Protein AF-A0A930Y512-F1 (afdb_monomer_lite)

Radius of gyration: 17.01 Å; chains: 1; bounding box: 46×27×45 Å

Foldseek 3Di:
DVLQVLQKFQEAADDDDPQDTDSVRDIGGAAAVVSVDDCVVPVPLVVVVCVVPLQQQDQCQDADPVRHGHHHHDPGGSSHDRDHDPCSVVLQQWKWKFAPDDPDTHIHTDHGRYHYDPPIDIDD

Sequence (124 aa):
MENLQRSLSQFCKGAISEGKLNTNDKYLIATVPSRKINIDDYPAVKKYLLSFGKKRLEQSGEKYPDGTRARKYTPHEWYEMQDTCAYYGEFDEEKIAFPGINRKWRFVLVEKRVYISAPMRFIT

Structure (mmCIF, N/CA/C/O backbone):
data_AF-A0A930Y512-F1
#
_entry.id   AF-A0A930Y512-F1
#
loop_
_atom_site.group_PDB
_atom_site.id
_atom_site.type_symbol
_atom_site.label_atom_id
_atom_site.label_alt_id
_atom_site.label_comp_id
_atom_site.label_asym_id
_atom_site.label_entity_id
_atom_site.label_seq_id
_atom_site.pdbx_PDB_ins_code
_atom_site.Cartn_x
_atom_site.Cartn_y
_atom_site.Cartn_z
_atom_site.occupancy
_atom_site.B_iso_or_equiv
_atom_site.auth_seq_id
_atom_site.auth_comp_id
_atom_site.auth_asym_id
_atom_site.auth_atom_id
_atom_site.pdbx_PDB_model_num
ATOM 1 N N . MET A 1 1 ? -14.049 0.540 -10.596 1.00 47.75 1 MET A N 1
ATOM 2 C CA . MET A 1 1 ? -13.196 -0.408 -11.355 1.00 47.75 1 MET A CA 1
ATOM 3 C C . MET A 1 1 ? -11.816 0.181 -11.649 1.00 47.75 1 MET A C 1
ATOM 5 O O . MET A 1 1 ? -10.834 -0.413 -11.226 1.00 47.75 1 MET A O 1
ATOM 9 N N . GLU A 1 2 ? -11.715 1.360 -12.278 1.00 57.09 2 GLU A N 1
ATOM 10 C CA . GLU A 1 2 ? -10.420 1.956 -12.670 1.00 57.09 2 GLU A CA 1
ATOM 11 C C . GLU A 1 2 ? -9.500 2.325 -11.483 1.00 57.09 2 GLU A C 1
ATOM 13 O O . GLU A 1 2 ? -8.291 2.113 -11.543 1.00 57.09 2 GLU A O 1
ATOM 18 N N . ASN A 1 3 ? -10.060 2.799 -10.364 1.00 57.19 3 ASN A N 1
ATOM 19 C CA . ASN A 1 3 ? -9.265 3.246 -9.211 1.00 57.19 3 ASN A CA 1
ATOM 20 C C . ASN A 1 3 ? -8.527 2.105 -8.487 1.00 57.19 3 ASN A C 1
ATOM 22 O O . ASN A 1 3 ? -7.374 2.289 -8.111 1.00 57.19 3 ASN A O 1
ATOM 26 N N . LEU A 1 4 ? -9.126 0.914 -8.341 1.00 56.81 4 LEU A N 1
ATOM 27 C CA . LEU A 1 4 ? -8.420 -0.238 -7.758 1.00 56.81 4 LEU A CA 1
ATOM 28 C C . LEU A 1 4 ? -7.436 -0.873 -8.735 1.00 56.81 4 LEU A C 1
ATOM 30 O O . LEU A 1 4 ? -6.380 -1.312 -8.300 1.00 56.81 4 LEU A O 1
ATOM 34 N N . GLN A 1 5 ? -7.713 -0.866 -10.043 1.00 58.44 5 GLN A N 1
ATOM 35 C CA . GLN A 1 5 ? -6.719 -1.290 -11.040 1.00 58.44 5 GLN A CA 1
ATOM 36 C C . GLN A 1 5 ? -5.460 -0.406 -11.027 1.00 58.44 5 GLN A C 1
ATOM 38 O O . GLN A 1 5 ? -4.397 -0.865 -11.427 1.00 58.44 5 GLN A O 1
ATOM 43 N N . ARG A 1 6 ? -5.558 0.843 -10.548 1.00 63.25 6 ARG A N 1
ATOM 44 C CA . ARG A 1 6 ? -4.406 1.733 -10.307 1.00 63.25 6 ARG A CA 1
ATOM 45 C C . ARG A 1 6 ? -3.750 1.554 -8.928 1.00 63.25 6 ARG A C 1
ATOM 47 O O . ARG A 1 6 ? -2.704 2.150 -8.687 1.00 63.25 6 ARG A O 1
ATOM 54 N N . SER A 1 7 ? -4.369 0.785 -8.033 1.00 68.06 7 SER A N 1
ATOM 55 C CA . SER A 1 7 ? -3.883 0.505 -6.672 1.00 68.06 7 SER A CA 1
ATOM 56 C C . SER A 1 7 ? -3.373 -0.921 -6.486 1.00 68.06 7 SER A C 1
ATOM 58 O O . SER A 1 7 ? -2.611 -1.160 -5.550 1.00 68.06 7 SER A O 1
ATOM 60 N N . LEU A 1 8 ? -3.812 -1.857 -7.333 1.00 77.50 8 LEU A N 1
ATOM 61 C CA . LEU A 1 8 ? -3.308 -3.218 -7.442 1.00 77.50 8 LEU A CA 1
ATOM 62 C C . LEU A 1 8 ? -2.222 -3.239 -8.507 1.00 77.50 8 LEU A C 1
ATOM 64 O O . LEU A 1 8 ? -2.524 -3.156 -9.698 1.00 77.50 8 LEU A O 1
ATOM 68 N N . SER A 1 9 ? -0.981 -3.426 -8.083 1.00 78.69 9 SER A N 1
ATOM 69 C CA . SER A 1 9 ? 0.111 -3.527 -9.040 1.00 78.69 9 SER A CA 1
ATOM 70 C C . SER A 1 9 ? 1.135 -4.568 -8.623 1.00 78.69 9 SER A C 1
ATOM 72 O O . SER A 1 9 ? 1.208 -4.983 -7.459 1.00 78.69 9 SER A O 1
ATOM 74 N N . GLN A 1 10 ? 1.887 -5.051 -9.607 1.00 77.88 10 GLN A N 1
ATOM 75 C CA . GLN A 1 10 ? 2.869 -6.100 -9.390 1.00 77.88 10 GLN A CA 1
ATOM 76 C C . GLN A 1 10 ? 3.957 -5.600 -8.435 1.00 77.88 10 GLN A C 1
ATOM 78 O O . GLN A 1 10 ? 4.327 -4.426 -8.450 1.00 77.88 10 GLN A O 1
ATOM 83 N N . PHE A 1 11 ? 4.454 -6.483 -7.577 1.00 84.06 11 PHE A N 1
ATOM 84 C CA . PHE A 1 11 ? 5.357 -6.132 -6.491 1.00 84.06 11 PHE A CA 1
ATOM 85 C C . PHE A 1 11 ? 6.628 -6.979 -6.531 1.00 84.06 11 PHE A C 1
ATOM 87 O O . PHE A 1 11 ? 6.574 -8.206 -6.589 1.00 84.06 11 PHE A O 1
ATOM 94 N N . CYS A 1 12 ? 7.788 -6.331 -6.428 1.00 77.00 12 CYS A N 1
ATOM 95 C CA . CYS A 1 12 ? 9.080 -6.996 -6.299 1.00 77.00 12 CYS A CA 1
ATOM 96 C C . CYS A 1 12 ? 9.731 -6.708 -4.942 1.00 77.00 12 CYS A C 1
ATOM 98 O O . CYS A 1 12 ? 9.925 -5.554 -4.556 1.00 77.00 12 CYS A O 1
ATOM 100 N N . LYS A 1 13 ? 10.185 -7.774 -4.264 1.00 69.94 13 LYS A N 1
ATOM 101 C CA . LYS A 1 13 ? 10.940 -7.702 -2.998 1.00 69.94 13 LYS A CA 1
ATOM 102 C C . LYS A 1 13 ? 12.458 -7.477 -3.189 1.00 69.94 13 LYS A C 1
ATOM 104 O O . LYS A 1 13 ? 13.254 -7.806 -2.315 1.00 69.94 13 LYS A O 1
ATOM 109 N N . GLY A 1 14 ? 12.879 -6.958 -4.342 1.00 62.16 14 GLY A N 1
ATOM 110 C CA . GLY A 1 14 ? 14.258 -6.520 -4.573 1.00 62.16 14 GLY A CA 1
ATOM 111 C C . GLY A 1 14 ? 15.244 -7.573 -5.098 1.00 62.16 14 GLY A C 1
ATOM 112 O O . GLY A 1 14 ? 16.450 -7.409 -4.916 1.00 62.16 14 GLY A O 1
ATOM 113 N N . ALA A 1 15 ? 14.777 -8.632 -5.764 1.00 66.75 15 ALA A N 1
ATOM 114 C CA . ALA A 1 15 ? 15.660 -9.584 -6.439 1.00 66.75 15 ALA A CA 1
ATOM 115 C C . ALA A 1 15 ? 15.812 -9.221 -7.926 1.00 66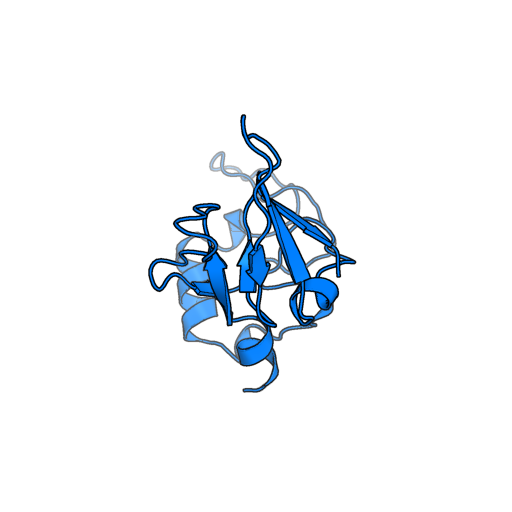.75 15 ALA A C 1
ATOM 117 O O . ALA A 1 15 ? 14.858 -9.331 -8.697 1.00 66.75 15 ALA A O 1
ATOM 118 N N . ILE A 1 16 ? 17.021 -8.800 -8.313 1.00 71.06 16 ILE A N 1
ATOM 119 C CA . ILE A 1 16 ? 17.431 -8.685 -9.719 1.00 71.06 16 ILE A CA 1
ATOM 120 C C . ILE A 1 16 ? 18.298 -9.901 -10.053 1.00 71.06 16 ILE A C 1
ATOM 122 O O . ILE A 1 16 ? 19.390 -10.058 -9.494 1.00 71.06 16 ILE A O 1
ATOM 126 N N . SER A 1 17 ? 17.828 -10.731 -10.979 1.00 69.25 17 SER A N 1
ATOM 127 C CA . SER A 1 17 ? 18.557 -11.874 -11.536 1.00 69.25 17 SER A CA 1
ATOM 128 C C . SER A 1 17 ? 18.694 -11.681 -13.040 1.00 69.25 17 SER A C 1
ATOM 130 O O . SER A 1 17 ? 17.699 -11.423 -13.709 1.00 69.25 17 SER A O 1
ATOM 132 N N . GLU A 1 18 ? 19.919 -11.775 -13.565 1.00 72.12 18 GLU A N 1
ATOM 133 C CA . GLU A 1 18 ? 20.182 -11.726 -15.017 1.00 72.12 18 GLU A CA 1
ATOM 134 C C . GLU A 1 18 ? 19.616 -10.478 -15.724 1.00 72.12 18 GLU A C 1
ATOM 136 O O . GLU A 1 18 ? 19.118 -10.540 -16.843 1.00 72.12 18 GLU A O 1
ATOM 141 N N . GLY A 1 19 ? 19.655 -9.324 -15.051 1.00 72.69 19 GLY A N 1
ATOM 142 C CA . GLY A 1 19 ? 19.141 -8.069 -15.611 1.00 72.69 19 GLY A CA 1
ATOM 143 C C . GLY A 1 19 ? 17.614 -7.980 -15.664 1.00 72.69 19 GLY A C 1
ATOM 144 O O . GLY A 1 19 ? 17.094 -7.048 -16.264 1.00 72.69 19 GLY A O 1
ATOM 145 N N . LYS A 1 20 ? 16.892 -8.908 -15.023 1.00 74.88 20 LYS A N 1
ATOM 146 C CA . LYS A 1 20 ? 15.432 -8.887 -14.903 1.00 74.88 20 LYS A CA 1
ATOM 147 C C . LYS A 1 20 ? 14.996 -8.753 -13.453 1.00 74.88 20 LYS A C 1
ATOM 149 O O . LYS A 1 20 ? 15.641 -9.263 -12.531 1.00 74.88 20 LYS A O 1
ATOM 154 N N . LEU A 1 21 ? 13.879 -8.061 -13.263 1.00 80.00 21 LEU A N 1
ATOM 155 C CA . LEU A 1 21 ? 13.219 -7.942 -11.975 1.00 80.00 21 LEU A CA 1
ATOM 156 C C . LEU A 1 21 ? 12.362 -9.191 -11.739 1.00 80.00 21 LEU A C 1
ATOM 158 O O . LEU A 1 21 ? 11.491 -9.498 -12.548 1.00 80.00 21 LEU A O 1
ATOM 162 N N . ASN A 1 22 ? 12.585 -9.901 -10.633 1.00 81.38 22 ASN A N 1
ATOM 163 C 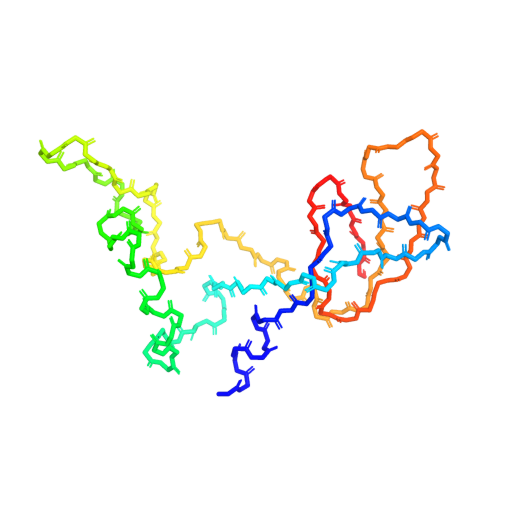CA . ASN A 1 22 ? 11.757 -11.052 -10.276 1.00 81.38 22 ASN A CA 1
ATOM 164 C C . ASN A 1 22 ? 10.680 -10.652 -9.256 1.00 81.38 22 ASN A C 1
ATOM 166 O O . ASN A 1 22 ? 10.963 -10.397 -8.081 1.00 81.38 22 ASN A O 1
ATOM 170 N N . THR A 1 23 ? 9.429 -10.622 -9.703 1.00 78.06 23 THR A N 1
ATOM 171 C CA . THR A 1 23 ? 8.250 -10.293 -8.889 1.00 78.06 23 THR A CA 1
ATOM 172 C C . THR A 1 23 ? 7.671 -11.507 -8.152 1.00 78.06 23 THR A C 1
ATOM 174 O O . THR A 1 23 ? 6.987 -11.333 -7.145 1.00 78.06 23 THR A O 1
ATOM 177 N N . ASN A 1 24 ? 8.002 -12.736 -8.568 1.00 81.25 24 ASN A N 1
ATOM 178 C CA . ASN A 1 24 ? 7.446 -13.998 -8.053 1.00 81.25 24 ASN A CA 1
ATOM 179 C C . ASN A 1 24 ? 5.906 -14.002 -8.002 1.00 81.25 24 ASN A C 1
ATOM 181 O O . ASN A 1 24 ? 5.336 -14.449 -7.006 1.00 81.25 24 ASN A O 1
ATOM 185 N N . ASP A 1 25 ? 5.254 -13.410 -9.008 1.00 83.50 25 ASP A N 1
ATOM 186 C CA . ASP A 1 25 ? 3.791 -13.271 -9.101 1.00 83.50 25 ASP A CA 1
ATOM 187 C C . ASP A 1 25 ? 3.139 -12.650 -7.856 1.00 83.50 25 ASP A C 1
ATOM 189 O O . ASP A 1 25 ? 1.991 -12.925 -7.505 1.00 83.50 25 ASP A O 1
ATOM 193 N N . LYS A 1 26 ? 3.885 -11.784 -7.161 1.00 84.69 26 LYS A N 1
ATOM 194 C CA . LYS A 1 26 ? 3.376 -11.033 -6.016 1.00 84.69 26 LYS A CA 1
ATOM 195 C C . LYS A 1 26 ? 2.733 -9.742 -6.481 1.00 84.69 26 LYS A C 1
ATOM 197 O O . LYS A 1 26 ? 3.237 -9.046 -7.362 1.00 84.69 26 LYS A O 1
ATOM 202 N N . TYR A 1 27 ? 1.657 -9.390 -5.796 1.00 86.38 27 TYR A N 1
ATOM 203 C CA . TYR A 1 27 ? 0.916 -8.161 -6.012 1.00 86.38 27 TYR A CA 1
ATOM 204 C C . TYR A 1 27 ? 0.787 -7.399 -4.701 1.00 86.38 27 TYR A C 1
ATOM 206 O O . TYR A 1 27 ? 0.746 -7.993 -3.621 1.00 86.38 27 TYR A O 1
ATOM 214 N N . LEU A 1 28 ? 0.712 -6.079 -4.810 1.00 87.00 28 LEU A N 1
ATOM 215 C CA . LEU A 1 28 ? 0.449 -5.184 -3.697 1.00 87.00 28 LEU A CA 1
ATOM 216 C C . LEU A 1 28 ? -0.813 -4.384 -4.000 1.00 87.00 28 LEU A C 1
ATOM 218 O O . LEU A 1 28 ? -0.955 -3.845 -5.095 1.00 87.00 28 LEU A O 1
ATOM 222 N N . ILE A 1 29 ? -1.702 -4.298 -3.012 1.00 88.25 29 ILE A N 1
ATOM 223 C CA . ILE A 1 29 ? -2.808 -3.343 -3.002 1.00 88.25 29 ILE A CA 1
ATOM 224 C C . ILE A 1 29 ? -2.414 -2.219 -2.053 1.00 88.25 29 ILE A C 1
ATOM 226 O O . ILE A 1 29 ? -2.193 -2.471 -0.867 1.00 88.25 29 ILE A O 1
ATOM 230 N N . ALA A 1 30 ? -2.332 -0.994 -2.567 1.00 86.56 30 ALA A N 1
ATOM 231 C CA . ALA A 1 30 ? -2.032 0.187 -1.767 1.00 86.56 30 ALA A CA 1
ATOM 232 C C . ALA A 1 30 ? -3.194 1.190 -1.791 1.00 86.56 30 ALA A C 1
ATOM 234 O O . ALA A 1 30 ? -3.630 1.657 -2.846 1.00 86.56 30 ALA A O 1
ATOM 235 N N . THR A 1 31 ? -3.674 1.546 -0.603 1.00 90.50 31 THR A N 1
ATOM 236 C CA . THR A 1 31 ? -4.696 2.569 -0.368 1.00 90.50 31 THR A CA 1
ATOM 237 C C . THR A 1 31 ? -4.022 3.894 -0.027 1.00 90.50 31 THR A C 1
ATOM 239 O O . THR A 1 31 ? -3.732 4.200 1.129 1.00 90.50 31 THR A O 1
ATOM 242 N N . VAL A 1 32 ? -3.702 4.669 -1.060 1.00 88.00 32 VAL A N 1
ATOM 243 C CA . VAL A 1 32 ? -2.980 5.939 -0.905 1.00 88.00 32 VAL A CA 1
ATOM 244 C C . VAL A 1 32 ? -3.979 7.095 -0.793 1.00 88.00 32 VAL A C 1
ATOM 246 O O . VAL A 1 32 ? -4.836 7.199 -1.675 1.00 88.00 32 VAL A O 1
ATOM 249 N N . PRO A 1 33 ? -3.850 8.001 0.196 1.00 88.69 33 PRO A N 1
ATOM 250 C CA . PRO A 1 33 ? -4.788 9.115 0.384 1.00 88.69 33 PRO A CA 1
ATOM 251 C C . PRO A 1 33 ? -5.012 9.980 -0.865 1.00 88.69 33 PRO A C 1
ATOM 253 O O . PRO A 1 33 ? -6.124 10.412 -1.165 1.00 88.69 33 PRO A O 1
ATOM 256 N N . SER A 1 34 ? -3.961 10.188 -1.665 1.00 85.56 34 SER A N 1
ATOM 257 C CA . SER A 1 34 ? -4.027 10.974 -2.905 1.00 85.56 34 SER A CA 1
ATOM 258 C C . SER A 1 34 ? -4.933 10.366 -3.983 1.00 85.56 34 SER A C 1
ATOM 260 O O . SER A 1 34 ? -5.403 11.092 -4.858 1.00 85.56 34 SER A O 1
ATOM 262 N N . ARG A 1 35 ? -5.218 9.057 -3.924 1.00 84.12 35 ARG A N 1
ATOM 263 C CA . ARG A 1 35 ? -6.118 8.359 -4.859 1.00 84.12 35 ARG A CA 1
ATOM 264 C C . ARG A 1 35 ? -7.595 8.479 -4.474 1.00 84.12 35 ARG A C 1
ATOM 266 O O . ARG A 1 35 ? -8.430 8.094 -5.288 1.00 84.12 35 ARG A O 1
ATOM 273 N N . LYS A 1 36 ? -7.917 9.001 -3.280 1.00 87.12 36 LYS A N 1
ATOM 274 C CA . LYS A 1 36 ? -9.295 9.226 -2.799 1.00 87.12 36 LYS A CA 1
ATOM 275 C C . LYS A 1 36 ? -10.196 8.003 -3.010 1.00 87.12 36 LYS A C 1
ATOM 277 O O . LYS A 1 36 ? -11.280 8.087 -3.586 1.00 87.12 36 LYS A O 1
ATOM 282 N N . ILE A 1 37 ? -9.695 6.838 -2.610 1.00 88.81 37 ILE A N 1
ATOM 283 C CA . ILE A 1 37 ? -10.393 5.565 -2.790 1.00 88.81 37 ILE A CA 1
ATOM 284 C C . ILE A 1 37 ? -11.575 5.530 -1.832 1.00 88.81 37 ILE A C 1
ATOM 286 O O . ILE A 1 37 ? -11.377 5.695 -0.634 1.00 88.81 37 ILE A O 1
ATOM 290 N N . ASN A 1 38 ? -12.772 5.231 -2.332 1.00 92.44 38 ASN A N 1
ATOM 291 C CA . ASN A 1 38 ? -13.882 4.833 -1.477 1.00 92.44 38 ASN A CA 1
ATOM 292 C C . ASN A 1 38 ? -13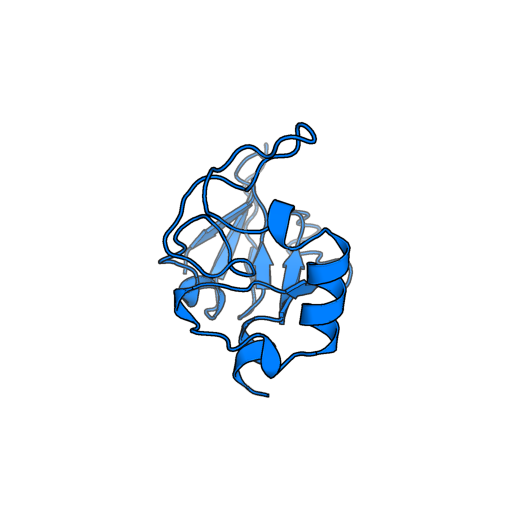.778 3.329 -1.174 1.00 92.44 38 ASN A C 1
ATOM 294 O O . ASN A 1 38 ? -13.852 2.500 -2.081 1.00 92.44 38 ASN A O 1
ATOM 298 N N . ILE A 1 39 ? -13.579 2.961 0.095 1.00 93.31 39 ILE A N 1
ATOM 299 C CA . ILE A 1 39 ? -13.424 1.554 0.503 1.00 93.31 39 ILE A CA 1
ATOM 300 C C . ILE A 1 39 ? -14.709 0.730 0.325 1.00 93.31 39 ILE A C 1
ATOM 302 O O . ILE A 1 39 ? -14.641 -0.496 0.217 1.00 93.31 39 ILE A O 1
ATOM 306 N N . ASP A 1 40 ? -15.871 1.384 0.268 1.00 94.56 40 ASP A N 1
ATOM 307 C CA . ASP A 1 40 ? -17.165 0.716 0.101 1.00 94.56 40 ASP A CA 1
ATOM 308 C C . ASP A 1 40 ? -17.350 0.122 -1.299 1.00 94.56 40 ASP A C 1
ATOM 310 O O . ASP A 1 40 ? -18.046 -0.882 -1.448 1.00 94.56 40 ASP A O 1
ATOM 314 N N . ASP A 1 41 ? -16.622 0.641 -2.290 1.00 92.81 41 ASP A N 1
ATOM 315 C CA . ASP A 1 41 ? -16.573 0.078 -3.643 1.00 92.81 41 ASP A CA 1
ATOM 316 C C . ASP A 1 41 ? -15.844 -1.285 -3.686 1.00 92.81 41 ASP A C 1
ATOM 318 O O . ASP A 1 41 ? -15.892 -1.991 -4.696 1.00 92.81 41 ASP A O 1
ATOM 322 N N . TYR A 1 42 ? -15.154 -1.675 -2.602 1.00 91.88 42 TYR A N 1
ATOM 323 C CA . TYR A 1 42 ? -14.287 -2.858 -2.537 1.00 91.88 42 TYR A CA 1
ATOM 324 C C . TYR A 1 42 ? -14.608 -3.751 -1.328 1.00 91.88 42 TYR A C 1
ATOM 326 O O . TYR A 1 42 ? -13.782 -3.905 -0.420 1.00 91.88 42 TYR A O 1
ATOM 334 N N . PRO A 1 43 ? -15.778 -4.419 -1.309 1.00 94.44 43 PRO A N 1
ATOM 335 C CA . PRO A 1 43 ? -16.269 -5.150 -0.140 1.00 94.44 43 PRO A CA 1
ATOM 336 C C . PRO A 1 43 ? -15.331 -6.272 0.326 1.00 94.44 43 PRO A C 1
ATOM 338 O O . PRO A 1 43 ? -15.187 -6.490 1.529 1.00 94.44 43 PRO A O 1
ATOM 341 N N . ALA A 1 44 ? -14.645 -6.956 -0.596 1.00 94.19 44 ALA A N 1
ATOM 342 C CA . ALA A 1 44 ? -13.676 -7.999 -0.253 1.00 94.19 44 ALA A CA 1
ATOM 343 C C . ALA A 1 44 ? -12.450 -7.432 0.486 1.00 94.19 44 ALA A C 1
ATOM 345 O O . ALA A 1 44 ? -12.042 -7.975 1.515 1.00 94.19 44 ALA A O 1
ATOM 346 N N . VAL A 1 45 ? -11.904 -6.307 0.007 1.00 93.06 45 VAL A N 1
ATOM 347 C CA . VAL A 1 45 ? -10.764 -5.621 0.638 1.00 93.06 45 VAL A CA 1
ATOM 348 C C . VAL A 1 45 ? -11.185 -5.037 1.982 1.00 93.06 45 VAL A C 1
ATOM 350 O O . VAL A 1 45 ? -10.500 -5.246 2.981 1.00 93.06 45 VAL A O 1
ATOM 353 N N . LYS A 1 46 ? -12.353 -4.383 2.041 1.00 95.25 46 LYS A N 1
ATOM 354 C CA . LYS A 1 46 ? -12.935 -3.862 3.283 1.00 95.25 46 LYS A CA 1
ATOM 355 C C . LYS A 1 46 ? -13.078 -4.961 4.334 1.00 95.25 46 LYS A C 1
ATOM 357 O O . LYS A 1 46 ? -12.624 -4.789 5.462 1.00 95.25 46 LYS A O 1
ATOM 362 N N . LYS A 1 47 ? -13.666 -6.104 3.962 1.00 97.12 47 LYS A N 1
ATOM 363 C CA . LYS A 1 47 ? -13.831 -7.264 4.849 1.00 97.12 47 LYS A CA 1
ATOM 364 C C . LYS A 1 47 ? -12.483 -7.790 5.344 1.00 97.12 47 LYS A C 1
ATOM 366 O O . LYS A 1 47 ? -12.343 -8.052 6.535 1.00 97.12 47 LYS A O 1
ATOM 371 N N . TYR A 1 48 ? -11.496 -7.911 4.455 1.00 95.75 48 TYR A N 1
ATOM 372 C CA . TYR A 1 48 ? -10.148 -8.340 4.824 1.00 95.75 48 TYR A CA 1
ATOM 373 C C . TYR A 1 48 ? -9.494 -7.376 5.823 1.00 95.75 48 TYR A C 1
ATOM 375 O O . TYR A 1 48 ? -9.031 -7.810 6.873 1.00 95.75 48 TYR A O 1
ATOM 383 N N . LEU A 1 49 ? -9.529 -6.065 5.567 1.00 95.25 49 LEU A N 1
ATOM 384 C CA . LEU A 1 49 ? -8.975 -5.066 6.485 1.00 95.25 49 LEU A CA 1
ATOM 385 C C . LEU A 1 49 ? -9.688 -5.063 7.845 1.00 95.25 49 LEU A C 1
ATOM 387 O O . LEU A 1 49 ? -9.038 -5.039 8.887 1.00 95.25 49 LEU A O 1
ATOM 391 N N . LEU A 1 50 ? -11.019 -5.157 7.860 1.00 96.44 50 LEU A N 1
ATOM 392 C CA . LEU A 1 50 ? -11.787 -5.206 9.106 1.00 96.44 50 LEU A CA 1
ATOM 393 C C . LEU A 1 50 ? -11.470 -6.442 9.957 1.00 96.44 50 LEU A C 1
ATOM 395 O O . LEU A 1 50 ? -11.626 -6.369 11.175 1.00 96.44 50 LEU A O 1
ATOM 399 N N . SER A 1 51 ? -10.972 -7.532 9.362 1.00 96.88 51 SER A N 1
ATOM 400 C CA . SER A 1 51 ? -10.558 -8.722 10.119 1.00 96.88 51 SER A CA 1
ATOM 401 C C . SER A 1 51 ? -9.391 -8.456 11.085 1.00 96.88 51 SER A C 1
ATOM 403 O O . SER A 1 51 ? -9.278 -9.136 12.100 1.00 96.88 51 SER A O 1
ATOM 405 N N . PHE A 1 52 ? -8.579 -7.417 10.842 1.00 94.06 52 PHE A N 1
ATOM 406 C CA . PHE A 1 52 ? -7.536 -6.959 11.772 1.00 94.06 52 PHE A CA 1
ATOM 407 C C . PHE A 1 52 ? -8.073 -6.077 12.914 1.00 94.06 52 PHE A C 1
ATOM 409 O O . PHE A 1 52 ? -7.337 -5.774 13.854 1.00 94.06 52 PHE A O 1
ATOM 416 N N . GLY A 1 53 ? -9.344 -5.668 12.844 1.00 93.56 53 GLY A N 1
ATOM 417 C CA . GLY A 1 53 ? -10.012 -4.796 13.807 1.00 93.56 53 GLY A CA 1
ATOM 418 C C . GLY A 1 53 ? -9.876 -3.311 13.467 1.00 93.56 53 GLY A C 1
ATOM 419 O O . GLY A 1 53 ? -8.779 -2.753 13.462 1.00 93.56 53 GLY A O 1
ATOM 420 N N . LYS A 1 54 ? -11.011 -2.628 13.261 1.00 93.75 54 LYS A N 1
ATOM 421 C CA . LYS A 1 54 ? -11.036 -1.197 12.906 1.00 93.75 54 LYS A CA 1
ATOM 422 C C . LYS A 1 54 ? -10.315 -0.319 13.937 1.00 93.75 54 LYS A C 1
ATOM 424 O O . LYS A 1 54 ? -9.528 0.526 13.537 1.00 93.75 54 LYS A O 1
ATOM 429 N N . LYS A 1 55 ? -10.488 -0.592 15.237 1.00 93.69 55 LYS A N 1
ATOM 430 C CA . LYS A 1 55 ? -9.804 0.130 16.330 1.00 93.69 55 LYS A CA 1
ATOM 431 C C . LYS A 1 55 ? -8.276 0.072 16.256 1.00 93.69 55 LYS A C 1
ATOM 433 O O . LYS A 1 55 ? -7.582 0.980 16.687 1.00 93.69 55 LYS A O 1
ATOM 438 N N . ARG A 1 56 ? -7.732 -1.014 15.701 1.00 94.06 56 ARG A N 1
ATOM 439 C CA . ARG A 1 56 ? -6.283 -1.179 15.519 1.00 94.06 56 ARG A CA 1
ATOM 440 C C . ARG A 1 56 ? -5.775 -0.494 14.259 1.00 94.06 56 ARG A C 1
ATOM 442 O O . ARG A 1 56 ? -4.590 -0.195 14.185 1.00 94.06 56 ARG A O 1
ATOM 449 N N . LEU A 1 57 ? -6.639 -0.308 13.262 1.00 95.50 57 LEU A N 1
ATOM 450 C CA . LEU A 1 57 ? -6.294 0.290 11.973 1.00 95.50 57 LEU A CA 1
ATOM 451 C C . LEU A 1 57 ? -6.572 1.788 11.914 1.00 95.50 57 LEU A C 1
ATOM 453 O O . LEU A 1 57 ? -5.918 2.487 11.138 1.00 95.50 57 LEU A O 1
ATOM 457 N N . GLU A 1 58 ? -7.510 2.292 12.709 1.00 95.88 58 GLU A N 1
ATOM 458 C CA . GLU A 1 58 ? -7.759 3.721 12.770 1.00 95.88 58 GLU A CA 1
ATOM 459 C C . GLU A 1 58 ? -6.506 4.485 13.187 1.00 95.88 58 GLU A C 1
ATOM 461 O O . GLU A 1 58 ? -5.621 3.979 13.883 1.00 95.88 58 GLU A O 1
ATOM 466 N N . GLN A 1 59 ? -6.407 5.701 12.670 1.00 96.00 59 GLN A N 1
ATOM 467 C CA . GLN A 1 59 ? -5.228 6.543 12.785 1.00 96.00 59 GLN A CA 1
ATOM 468 C C . GLN A 1 59 ? -5.520 7.684 13.763 1.00 96.00 59 GLN A C 1
ATOM 470 O O . GLN A 1 59 ? -5.275 8.843 13.457 1.00 96.00 59 GLN A O 1
ATOM 475 N N . SER A 1 60 ? -6.097 7.362 14.927 1.00 96.44 60 SER A N 1
ATOM 476 C CA . SER A 1 60 ? -6.459 8.335 15.971 1.00 96.44 60 SER A CA 1
ATOM 477 C C . SER A 1 60 ? -5.336 8.568 16.991 1.00 96.44 60 SER A C 1
ATOM 479 O O . SER A 1 60 ? -5.308 9.588 17.672 1.00 96.44 60 SER A O 1
ATOM 481 N N . GLY A 1 61 ? -4.381 7.638 17.109 1.00 95.44 61 GLY A N 1
ATOM 482 C CA . GLY A 1 61 ? -3.330 7.667 18.133 1.00 95.44 61 GLY A CA 1
ATOM 483 C C . GLY A 1 61 ? -3.775 7.231 19.536 1.00 95.44 61 GLY A C 1
ATOM 484 O O . GLY A 1 61 ? -2.921 7.156 20.430 1.00 95.44 61 GLY A O 1
ATOM 485 N N . GLU A 1 62 ? -5.059 6.913 19.721 1.00 96.56 62 GLU A N 1
ATOM 486 C CA . GLU A 1 62 ? -5.673 6.556 21.002 1.00 96.56 62 GLU A CA 1
ATOM 487 C C . GLU A 1 62 ? -5.162 5.234 21.587 1.00 96.56 62 GLU A C 1
ATOM 489 O O . GLU A 1 62 ? -4.734 4.318 20.878 1.00 96.56 62 GLU A O 1
ATOM 494 N N . LYS A 1 63 ? -5.225 5.138 22.918 1.00 96.31 63 LYS A N 1
ATOM 495 C CA . LYS A 1 63 ? -5.031 3.905 23.690 1.00 96.31 63 LYS A CA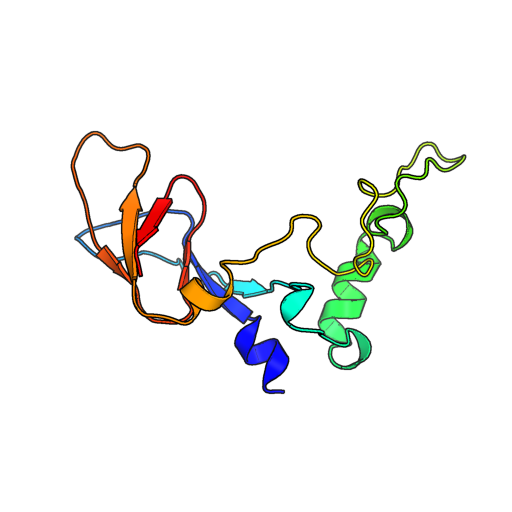 1
ATOM 496 C C . LYS A 1 63 ? -6.379 3.485 24.263 1.00 96.31 63 LYS A C 1
ATOM 498 O O . LYS A 1 63 ? -7.064 4.316 24.855 1.00 96.31 63 LYS A O 1
ATOM 503 N N . TYR A 1 64 ? -6.728 2.212 24.134 1.00 93.81 64 TYR A N 1
ATOM 504 C CA . TYR A 1 64 ? -7.997 1.677 24.619 1.00 93.81 64 TYR A CA 1
ATOM 505 C C . TYR A 1 64 ? -7.837 0.982 25.983 1.00 93.81 64 TYR A C 1
ATOM 507 O O . TYR A 1 64 ? -6.731 0.557 26.331 1.00 93.81 64 TYR A O 1
ATOM 515 N N . PRO A 1 65 ? -8.929 0.828 26.761 1.00 94.19 65 PRO A N 1
ATOM 516 C CA . PRO A 1 65 ? -8.891 0.191 28.084 1.00 94.19 65 PRO A CA 1
ATOM 517 C C . PRO A 1 65 ? -8.421 -1.269 28.086 1.00 94.19 65 PRO A C 1
ATOM 519 O O . PRO A 1 65 ? -7.908 -1.746 29.092 1.00 94.19 65 PRO A O 1
ATOM 522 N N . ASP A 1 66 ? -8.571 -1.974 26.963 1.00 92.75 66 ASP A N 1
ATOM 523 C CA . ASP A 1 66 ? -8.101 -3.354 26.777 1.00 92.75 66 ASP A CA 1
ATOM 524 C C . ASP A 1 66 ? -6.584 -3.453 26.510 1.00 92.75 66 ASP A C 1
ATOM 526 O O . ASP A 1 66 ? -6.063 -4.534 26.240 1.00 92.75 66 ASP A O 1
ATOM 530 N N . GLY A 1 67 ? -5.865 -2.325 26.564 1.00 92.00 67 GLY A N 1
ATOM 531 C CA . GLY A 1 67 ? -4.430 -2.237 26.306 1.00 92.00 67 GLY A CA 1
ATOM 532 C C . GLY A 1 67 ? -4.063 -2.159 24.823 1.00 92.00 67 GLY A C 1
ATOM 533 O O . GLY A 1 67 ? -2.885 -1.984 24.499 1.00 92.00 67 GLY A O 1
ATOM 534 N N . THR A 1 68 ? -5.033 -2.248 23.907 1.00 92.38 68 THR A N 1
ATOM 535 C CA . THR A 1 68 ? -4.779 -2.046 22.478 1.00 92.38 68 THR A CA 1
ATOM 536 C C . THR A 1 68 ? -4.582 -0.567 22.153 1.00 92.38 68 THR A C 1
ATOM 538 O O . THR A 1 68 ? -4.924 0.333 22.925 1.00 92.38 68 THR A O 1
ATOM 541 N N . ARG A 1 69 ? -3.984 -0.295 20.992 1.00 95.31 69 ARG A N 1
ATOM 542 C CA . ARG A 1 69 ? -3.702 1.064 20.534 1.00 95.31 69 ARG A CA 1
ATOM 543 C C . ARG A 1 69 ? -4.061 1.216 19.066 1.00 95.31 69 ARG A C 1
ATOM 545 O O . ARG A 1 69 ? -3.769 0.323 18.267 1.00 95.31 69 ARG A O 1
ATOM 552 N N . ALA A 1 70 ? -4.635 2.363 18.732 1.00 96.69 70 ALA A N 1
ATOM 553 C CA . ALA A 1 70 ? -4.754 2.824 17.362 1.00 96.69 70 ALA A CA 1
ATOM 554 C C . ALA A 1 70 ? -3.367 3.081 16.754 1.00 96.69 70 ALA A C 1
ATOM 556 O O . ALA A 1 70 ? -2.352 3.212 17.454 1.00 96.69 70 ALA A O 1
ATOM 557 N N . ARG A 1 71 ? -3.308 3.189 15.427 1.00 96.12 71 ARG A N 1
ATOM 558 C CA . ARG A 1 71 ? -2.075 3.610 14.758 1.00 96.12 71 ARG A CA 1
ATOM 559 C C . ARG A 1 71 ? -1.773 5.074 15.075 1.00 96.12 71 ARG A C 1
ATOM 561 O O . ARG A 1 71 ? -2.615 5.802 15.599 1.00 96.12 71 ARG A O 1
ATOM 568 N N . LYS A 1 72 ? -0.546 5.511 14.763 1.00 95.69 72 LYS A N 1
ATOM 569 C CA . LYS A 1 72 ? -0.124 6.916 14.909 1.00 95.69 72 LYS A CA 1
ATOM 570 C C . LYS A 1 72 ? -1.160 7.851 14.273 1.00 95.69 72 LYS A C 1
ATOM 572 O O . LYS A 1 72 ? -1.663 7.529 13.202 1.00 95.69 72 LYS A O 1
ATOM 577 N N . TYR A 1 73 ? -1.437 8.981 14.926 1.00 96.06 73 TYR A N 1
ATOM 578 C CA . TYR A 1 73 ? -2.416 9.943 14.430 1.00 96.06 73 TYR A CA 1
ATOM 579 C C . TYR A 1 73 ? -2.053 10.470 13.036 1.00 96.06 73 TYR A C 1
ATOM 581 O O . TYR A 1 73 ? -0.929 10.942 12.838 1.00 96.06 73 TYR A O 1
ATOM 589 N N . THR A 1 74 ? -3.009 10.417 12.109 1.00 95.12 74 THR A N 1
ATOM 590 C CA . THR A 1 74 ? -2.971 11.088 10.801 1.00 95.12 74 THR A CA 1
ATOM 591 C C . THR A 1 74 ? -4.398 11.519 10.423 1.00 95.12 74 THR A C 1
ATOM 593 O O . THR A 1 74 ? -5.357 10.949 10.941 1.00 95.12 74 THR A O 1
ATOM 596 N N . PRO A 1 75 ? -4.583 12.498 9.518 1.00 92.94 75 PRO A N 1
ATOM 597 C CA . PRO A 1 75 ? -5.912 12.872 9.027 1.00 92.94 75 PRO A CA 1
ATOM 598 C C . PRO A 1 75 ? -6.458 11.908 7.953 1.00 92.94 75 PRO A C 1
ATOM 600 O O . PRO A 1 75 ? -7.440 12.231 7.292 1.00 92.94 75 PRO A O 1
ATOM 603 N N . HIS A 1 76 ? -5.788 10.779 7.708 1.00 93.69 76 HIS A N 1
ATOM 604 C CA . HIS A 1 76 ? -6.145 9.824 6.661 1.00 93.69 76 HIS A CA 1
ATOM 605 C C . HIS A 1 76 ? -7.205 8.836 7.133 1.00 93.69 76 HIS A C 1
ATOM 607 O O . HIS A 1 76 ? -7.374 8.585 8.330 1.00 93.69 76 HIS A O 1
ATOM 613 N N . GLU A 1 77 ? -7.884 8.217 6.174 1.00 95.06 77 GLU A N 1
ATOM 614 C CA . GLU A 1 77 ? -8.873 7.201 6.490 1.00 95.06 77 GLU A CA 1
ATOM 615 C C . GLU A 1 77 ? -8.229 5.987 7.175 1.00 95.06 77 GLU A C 1
ATOM 617 O O . GLU A 1 77 ? -7.059 5.635 6.978 1.00 95.06 77 GLU A O 1
ATOM 622 N N . TRP A 1 78 ? -9.020 5.284 7.986 1.00 95.62 78 TRP A N 1
ATOM 623 C CA . TRP A 1 78 ? -8.551 4.132 8.768 1.00 95.62 78 TRP A CA 1
ATOM 624 C C . TRP A 1 78 ? -7.989 2.992 7.902 1.00 95.62 78 TRP A C 1
ATOM 626 O O . TRP A 1 78 ? -7.238 2.160 8.406 1.00 95.62 78 TRP A O 1
ATOM 636 N N . TYR A 1 79 ? -8.342 2.939 6.616 1.00 94.38 79 TYR A N 1
ATOM 637 C CA . TYR A 1 79 ? -7.860 1.950 5.651 1.00 94.38 79 TYR A CA 1
ATOM 638 C C . TYR A 1 79 ? -6.697 2.450 4.789 1.00 94.38 79 TYR A C 1
ATOM 640 O O . TYR A 1 79 ? -6.161 1.660 4.018 1.00 94.38 79 TYR A O 1
ATOM 648 N N . GLU A 1 80 ? -6.304 3.719 4.886 1.00 93.94 80 GLU A N 1
ATOM 649 C CA . GLU A 1 80 ? -5.239 4.313 4.076 1.00 93.94 80 GLU A CA 1
ATOM 650 C C . GLU A 1 80 ? -3.845 4.106 4.686 1.00 93.94 80 GLU A C 1
ATOM 652 O O . GLU A 1 80 ? -3.682 3.730 5.854 1.00 93.94 80 GLU A O 1
ATOM 657 N N . MET A 1 81 ? -2.815 4.328 3.869 1.00 91.19 81 MET A N 1
ATOM 658 C CA . MET A 1 81 ? -1.429 4.387 4.325 1.00 91.19 81 MET A CA 1
ATOM 659 C C . MET A 1 81 ? -1.214 5.576 5.274 1.00 91.19 81 MET A C 1
ATOM 661 O O . MET A 1 81 ? -1.829 6.626 5.115 1.00 91.19 81 MET A O 1
ATOM 665 N N . GLN A 1 82 ? -0.335 5.403 6.267 1.00 90.81 82 GLN A N 1
ATOM 666 C CA . GLN A 1 82 ? -0.037 6.453 7.248 1.00 90.81 82 GLN A CA 1
ATOM 667 C C . GLN A 1 82 ? 0.895 7.534 6.704 1.00 90.81 82 GLN A C 1
ATOM 669 O O . GLN A 1 82 ? 0.728 8.710 7.016 1.00 90.81 82 GLN A O 1
ATOM 674 N N . ASP A 1 83 ? 1.900 7.121 5.933 1.00 84.44 83 ASP A N 1
ATOM 675 C CA . ASP A 1 83 ? 2.871 8.043 5.366 1.00 84.44 83 ASP A CA 1
ATOM 676 C C . ASP A 1 83 ? 2.286 8.732 4.134 1.00 84.44 83 ASP A C 1
ATOM 678 O O . ASP A 1 83 ? 1.609 8.125 3.297 1.00 84.44 83 ASP A O 1
ATOM 682 N N . THR A 1 84 ? 2.593 10.016 3.993 1.00 76.50 84 THR A N 1
ATOM 683 C CA . THR A 1 84 ? 2.298 10.750 2.771 1.00 76.50 84 THR A CA 1
ATOM 684 C C . THR A 1 84 ? 3.225 10.257 1.659 1.00 76.50 84 THR A C 1
ATOM 686 O O . THR A 1 84 ? 4.447 10.257 1.782 1.00 76.50 84 THR A O 1
ATOM 689 N N . CYS A 1 85 ? 2.646 9.819 0.541 1.00 78.06 85 CYS A N 1
ATOM 690 C CA . CYS A 1 85 ? 3.397 9.342 -0.620 1.00 78.06 85 CYS A CA 1
ATOM 691 C C . CYS A 1 85 ? 3.149 10.267 -1.809 1.00 78.06 85 CYS A C 1
ATOM 693 O O . CYS A 1 85 ? 2.302 9.998 -2.661 1.00 78.06 85 CYS A O 1
ATOM 695 N N . ALA A 1 86 ? 3.867 11.392 -1.838 1.00 78.75 86 ALA A N 1
ATOM 696 C CA . ALA A 1 86 ? 3.768 12.362 -2.931 1.00 78.75 86 ALA A CA 1
ATOM 697 C C . ALA A 1 86 ? 4.268 11.781 -4.267 1.00 78.75 86 ALA A C 1
ATOM 699 O O . ALA A 1 86 ? 3.699 12.063 -5.316 1.00 78.75 86 ALA A O 1
ATOM 700 N N . TYR A 1 87 ? 5.275 10.907 -4.212 1.00 79.19 87 TYR A N 1
ATOM 701 C CA . TYR A 1 87 ? 5.910 10.274 -5.371 1.00 79.19 87 TYR A CA 1
ATOM 702 C C . TYR A 1 87 ? 5.172 9.023 -5.876 1.00 79.19 87 TYR A C 1
ATOM 704 O O . TYR A 1 87 ? 5.681 8.310 -6.734 1.00 79.19 87 TYR A O 1
ATOM 712 N N . TYR A 1 88 ? 3.967 8.712 -5.375 1.00 81.44 88 TYR A N 1
ATOM 713 C CA . TYR A 1 88 ? 3.251 7.502 -5.802 1.00 81.44 88 TYR A CA 1
ATOM 714 C C . TYR A 1 88 ? 2.988 7.470 -7.317 1.00 81.44 88 TYR A C 1
ATOM 716 O O . TYR A 1 88 ? 3.001 6.399 -7.920 1.00 81.44 88 TYR A O 1
ATOM 724 N N . GLY A 1 89 ? 2.786 8.642 -7.930 1.00 84.50 89 GLY A N 1
ATOM 725 C CA . GLY A 1 89 ? 2.616 8.776 -9.378 1.00 84.50 89 GLY A CA 1
ATOM 726 C C . GLY A 1 89 ? 3.833 8.311 -10.179 1.00 84.50 89 GLY A C 1
ATOM 727 O O . GLY A 1 89 ? 3.664 7.785 -11.270 1.00 84.50 89 GLY A O 1
ATOM 728 N N . GLU A 1 90 ? 5.042 8.384 -9.620 1.00 87.31 90 GLU A N 1
ATOM 729 C CA . GLU A 1 90 ? 6.256 7.904 -10.294 1.00 87.31 90 GLU A CA 1
ATOM 730 C C . GLU A 1 90 ? 6.237 6.379 -10.504 1.00 87.31 90 GLU A C 1
ATOM 732 O O . GLU A 1 90 ? 6.896 5.845 -11.395 1.00 87.31 90 GLU A O 1
ATOM 737 N N . PHE A 1 91 ? 5.435 5.629 -9.737 1.00 86.31 91 PHE A N 1
ATOM 738 C CA . PHE A 1 91 ? 5.266 4.202 -10.003 1.00 86.31 91 PHE A CA 1
ATOM 739 C C . PHE A 1 91 ? 4.484 3.914 -11.283 1.00 86.31 91 PHE A C 1
ATOM 741 O O . PHE A 1 91 ? 4.685 2.840 -11.855 1.00 86.31 91 PHE A O 1
ATOM 748 N N . ASP A 1 92 ? 3.657 4.850 -11.752 1.00 87.19 92 ASP A N 1
ATOM 749 C CA . ASP A 1 92 ? 2.894 4.710 -12.993 1.00 87.19 92 ASP A CA 1
ATOM 750 C C . ASP A 1 92 ? 3.769 4.888 -14.246 1.00 87.19 92 ASP A C 1
ATOM 752 O O . ASP A 1 92 ? 3.346 4.490 -15.332 1.00 87.19 92 ASP A O 1
ATOM 756 N N . GLU A 1 93 ? 4.999 5.390 -14.098 1.00 90.50 93 GLU A N 1
ATOM 757 C CA . GLU A 1 93 ? 5.953 5.556 -15.196 1.00 90.50 93 GLU A CA 1
ATOM 758 C C . GLU A 1 93 ? 6.960 4.406 -15.308 1.00 90.50 93 GLU A C 1
ATOM 760 O O . GLU A 1 93 ? 7.133 3.584 -14.399 1.00 90.50 93 GLU A O 1
ATOM 765 N N . GLU A 1 94 ? 7.592 4.308 -16.478 1.00 93.12 94 GLU A N 1
ATOM 766 C CA . GLU A 1 94 ? 8.738 3.423 -16.682 1.00 93.12 94 GLU A CA 1
ATOM 767 C C . GLU A 1 94 ? 9.914 3.975 -15.878 1.00 93.12 94 GLU A C 1
ATOM 769 O O . GLU A 1 94 ? 10.073 5.187 -15.762 1.00 93.12 94 GLU A O 1
ATOM 774 N N . LYS A 1 95 ? 10.704 3.096 -15.264 1.00 91.94 95 LYS A N 1
ATOM 775 C CA . LYS A 1 95 ? 11.739 3.522 -14.321 1.00 91.94 95 LYS A CA 1
ATOM 776 C C . LYS A 1 95 ? 12.975 2.648 -14.406 1.00 91.94 95 LYS A C 1
ATOM 778 O O . LYS A 1 95 ? 12.889 1.452 -14.679 1.00 91.94 95 LYS A O 1
ATOM 783 N N . ILE A 1 96 ? 14.132 3.219 -14.094 1.00 92.94 96 ILE A N 1
ATOM 784 C CA . ILE A 1 96 ? 15.36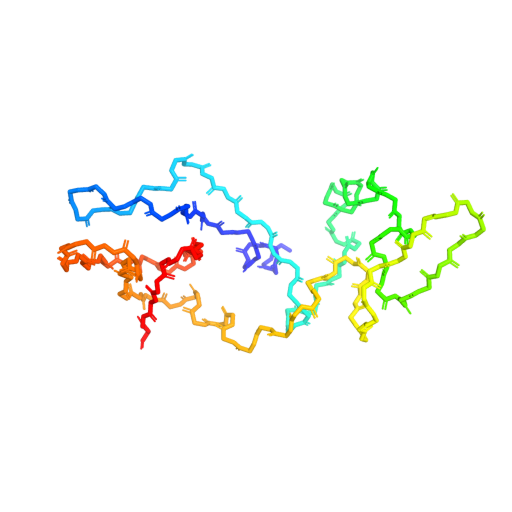3 2.450 -13.898 1.00 92.94 96 ILE A CA 1
ATOM 785 C C . ILE A 1 96 ? 15.487 2.144 -12.409 1.00 92.94 96 ILE A C 1
ATOM 787 O O . ILE A 1 96 ? 15.618 3.061 -11.599 1.00 92.94 96 ILE A O 1
ATOM 791 N N . ALA A 1 97 ? 15.475 0.863 -12.038 1.00 91.94 97 ALA A N 1
ATOM 792 C CA . ALA A 1 97 ? 15.664 0.424 -10.658 1.00 91.94 97 ALA A CA 1
ATOM 793 C C . ALA A 1 97 ? 17.069 -0.140 -10.418 1.00 91.94 97 ALA A C 1
ATOM 795 O O . ALA A 1 97 ? 17.666 -0.779 -11.288 1.00 91.94 97 ALA A O 1
ATOM 796 N N . PHE A 1 98 ? 17.593 0.073 -9.212 1.00 90.62 98 PHE A N 1
ATOM 797 C CA . PHE A 1 98 ? 18.911 -0.402 -8.800 1.00 90.62 98 PHE A CA 1
ATOM 798 C C . PHE A 1 98 ? 18.978 -0.678 -7.291 1.00 90.62 98 PHE A C 1
ATOM 800 O O . PHE A 1 98 ? 18.328 0.001 -6.486 1.00 90.62 98 PHE A O 1
ATOM 807 N N . PRO A 1 99 ? 19.747 -1.695 -6.864 1.00 88.25 99 PRO A N 1
ATOM 808 C CA . PRO A 1 99 ? 19.785 -2.107 -5.472 1.00 88.25 99 PRO A CA 1
ATOM 809 C C . PRO A 1 99 ? 20.586 -1.092 -4.656 1.00 88.25 99 PRO A C 1
ATOM 811 O O . PRO A 1 99 ? 21.761 -0.866 -4.929 1.00 88.25 99 PRO A O 1
ATOM 814 N N . GLY A 1 100 ? 19.979 -0.519 -3.613 1.00 85.75 100 GLY A N 1
ATOM 815 C CA . GLY A 1 100 ? 20.666 0.413 -2.713 1.00 85.75 100 GLY A CA 1
ATOM 816 C C . GLY A 1 100 ? 21.724 -0.249 -1.825 1.00 85.75 100 GLY A C 1
ATOM 817 O O . GLY A 1 100 ? 22.549 0.445 -1.241 1.00 85.75 100 GLY A O 1
ATOM 818 N N . ILE A 1 101 ? 21.710 -1.583 -1.724 1.00 84.06 101 ILE A N 1
ATOM 819 C CA . ILE A 1 101 ? 22.693 -2.380 -0.983 1.00 84.06 101 ILE A CA 1
ATOM 820 C C . ILE A 1 101 ? 23.172 -3.508 -1.901 1.00 84.06 101 ILE A C 1
ATOM 822 O O . ILE A 1 101 ? 22.508 -4.535 -2.047 1.00 84.06 101 ILE A O 1
ATOM 826 N N . ASN A 1 102 ? 24.308 -3.310 -2.572 1.00 81.56 102 ASN A N 1
ATOM 827 C CA . ASN A 1 102 ? 24.929 -4.329 -3.417 1.00 81.56 102 ASN A CA 1
ATOM 828 C C . ASN A 1 102 ? 26.425 -4.063 -3.603 1.00 81.56 102 ASN A C 1
ATOM 830 O O . ASN A 1 102 ? 26.869 -2.923 -3.546 1.00 81.56 102 ASN A O 1
ATOM 834 N N . ARG A 1 103 ? 27.196 -5.120 -3.876 1.00 78.56 103 ARG A N 1
ATOM 835 C CA . ARG A 1 103 ? 28.633 -5.016 -4.192 1.00 78.56 103 ARG A CA 1
ATOM 836 C C . ARG A 1 103 ? 28.910 -4.697 -5.660 1.00 78.56 103 ARG A C 1
ATOM 838 O O . ARG A 1 103 ? 30.012 -4.282 -5.992 1.00 78.56 103 ARG A O 1
ATOM 845 N N . LYS A 1 104 ? 27.938 -4.941 -6.541 1.00 82.25 104 LYS A N 1
ATOM 846 C CA . LYS A 1 104 ? 28.045 -4.695 -7.983 1.00 82.25 104 LYS A CA 1
ATOM 847 C C . LYS A 1 104 ? 26.915 -3.780 -8.428 1.00 82.25 104 LYS A C 1
ATOM 849 O O . LYS A 1 104 ? 25.763 -4.020 -8.057 1.00 82.25 104 LYS A O 1
ATOM 854 N N . TRP A 1 105 ? 27.254 -2.796 -9.255 1.00 82.62 105 TRP A N 1
ATOM 855 C CA . TRP A 1 105 ? 26.286 -1.953 -9.945 1.00 82.62 105 TRP A CA 1
ATOM 856 C C . TRP A 1 105 ? 25.417 -2.820 -10.851 1.00 82.62 105 TRP A C 1
ATOM 858 O O . TRP A 1 105 ? 25.920 -3.549 -11.706 1.00 82.62 105 TRP A O 1
ATOM 868 N N . ARG A 1 106 ? 24.110 -2.791 -10.606 1.00 86.19 106 ARG A N 1
ATOM 869 C CA . ARG A 1 106 ? 23.105 -3.516 -11.379 1.00 86.19 106 ARG A CA 1
ATOM 870 C C . ARG A 1 106 ? 21.922 -2.591 -11.575 1.00 86.19 106 ARG A C 1
ATOM 872 O O . ARG A 1 106 ? 21.390 -2.081 -10.595 1.00 86.19 106 ARG A O 1
ATOM 879 N N . PHE A 1 107 ? 21.530 -2.411 -12.824 1.00 89.56 107 PHE A N 1
ATOM 880 C CA . PHE A 1 107 ? 20.392 -1.595 -13.214 1.00 89.56 107 PHE A CA 1
ATOM 881 C C . PHE A 1 107 ? 19.428 -2.473 -13.997 1.00 89.56 107 PHE A C 1
ATOM 883 O O . PHE A 1 107 ? 19.856 -3.384 -14.708 1.00 89.56 107 PHE A O 1
ATOM 890 N N . VAL A 1 108 ? 18.137 -2.222 -13.834 1.00 91.19 108 VAL A N 1
ATOM 891 C CA . VAL A 1 108 ? 17.085 -2.911 -14.574 1.00 91.19 108 VAL A CA 1
ATOM 892 C C . VAL A 1 108 ? 16.041 -1.896 -15.004 1.00 91.19 108 VAL A C 1
ATOM 894 O O . VAL A 1 108 ? 15.660 -1.027 -14.217 1.00 91.19 108 VAL A O 1
ATOM 897 N N . LEU A 1 109 ? 15.600 -2.008 -16.254 1.00 91.50 109 LEU A N 1
ATOM 898 C CA . LEU A 1 109 ? 14.427 -1.291 -16.722 1.00 91.50 109 LEU A CA 1
ATOM 899 C C . LEU A 1 109 ? 13.193 -1.959 -16.120 1.00 91.50 109 LEU A C 1
ATOM 901 O O . LEU A 1 109 ? 13.024 -3.176 -16.212 1.00 91.50 109 LEU A O 1
ATOM 905 N N . VAL A 1 110 ? 12.367 -1.167 -15.456 1.00 90.81 110 VAL A N 1
ATOM 906 C CA . VAL A 1 110 ? 11.164 -1.622 -14.776 1.00 90.81 110 VAL A CA 1
ATOM 907 C C . VAL A 1 110 ? 9.967 -0.996 -15.461 1.00 90.81 110 VAL A C 1
ATOM 909 O O . VAL A 1 110 ? 9.867 0.225 -15.582 1.00 90.81 110 VAL A O 1
ATOM 912 N N . GLU A 1 111 ? 9.051 -1.862 -15.871 1.00 89.75 111 GLU A N 1
ATOM 913 C CA . GLU A 1 111 ? 7.818 -1.469 -16.532 1.00 89.75 111 GLU A CA 1
ATOM 914 C C . GLU A 1 111 ? 6.939 -0.577 -15.639 1.00 89.75 111 GLU A C 1
ATOM 916 O O . GLU A 1 111 ? 7.072 -0.501 -14.405 1.00 89.75 111 GLU A O 1
ATOM 921 N N . LYS A 1 112 ? 5.999 0.107 -16.293 1.00 90.38 112 LYS A N 1
ATOM 922 C CA . LYS A 1 112 ? 4.976 0.918 -15.634 1.00 90.38 112 LYS A CA 1
ATOM 923 C C . LYS A 1 112 ? 4.217 0.082 -14.606 1.00 90.38 112 LYS A C 1
ATOM 925 O O . LYS A 1 112 ? 3.914 -1.085 -14.835 1.00 90.38 112 LYS A O 1
ATOM 930 N N . ARG A 1 113 ? 3.857 0.702 -13.481 1.00 85.44 113 ARG A N 1
ATOM 931 C CA . ARG A 1 113 ? 3.044 0.095 -12.412 1.00 85.44 113 ARG A CA 1
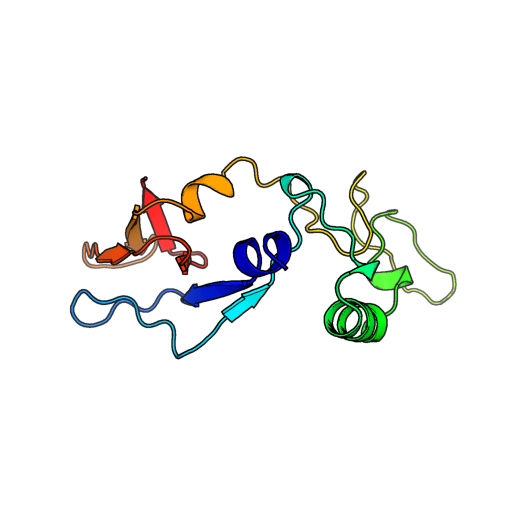ATOM 932 C C . ARG A 1 113 ? 3.669 -1.147 -11.766 1.00 85.44 113 ARG A C 1
ATOM 934 O O . ARG A 1 113 ? 2.959 -2.018 -11.278 1.00 85.44 113 ARG A O 1
ATOM 941 N N . VAL A 1 114 ? 4.992 -1.227 -11.688 1.00 87.69 114 VAL A N 1
ATOM 942 C CA . VAL A 1 114 ? 5.660 -2.208 -10.822 1.00 87.69 114 VAL A CA 1
ATOM 943 C C . VAL A 1 114 ? 6.179 -1.516 -9.564 1.00 87.69 114 VAL A C 1
ATOM 945 O O . VAL A 1 114 ? 6.999 -0.597 -9.636 1.00 87.69 114 VAL A O 1
ATOM 948 N N . TYR A 1 115 ? 5.702 -1.965 -8.400 1.00 87.50 115 TYR A N 1
ATOM 949 C CA . TYR A 1 115 ? 6.184 -1.518 -7.096 1.00 87.50 115 TYR A CA 1
ATOM 950 C C . TYR A 1 115 ? 7.451 -2.270 -6.706 1.00 87.50 115 TYR A C 1
ATOM 952 O O . TYR A 1 115 ? 7.530 -3.497 -6.798 1.00 87.50 115 TYR A O 1
ATOM 960 N N . ILE A 1 116 ? 8.429 -1.531 -6.192 1.00 86.88 116 ILE A N 1
ATOM 961 C CA . ILE A 1 116 ? 9.683 -2.087 -5.690 1.00 86.88 116 ILE A CA 1
ATOM 962 C C . ILE A 1 116 ? 9.820 -1.779 -4.203 1.00 86.88 116 ILE A C 1
ATOM 964 O O . ILE A 1 116 ? 9.544 -0.666 -3.760 1.00 86.88 116 ILE A O 1
ATOM 968 N N . SER A 1 117 ? 10.226 -2.771 -3.413 1.00 85.44 117 SER A N 1
ATOM 969 C CA . SER A 1 117 ? 10.483 -2.563 -1.990 1.00 85.44 117 SER A CA 1
ATOM 970 C C . SER A 1 117 ? 11.895 -2.044 -1.740 1.00 85.44 117 SER A C 1
ATOM 972 O O . SER A 1 117 ? 12.841 -2.376 -2.461 1.00 85.44 117 SER A O 1
ATOM 974 N N . ALA A 1 118 ? 12.074 -1.340 -0.622 1.00 84.38 118 ALA A N 1
ATOM 975 C CA . ALA A 1 118 ? 13.401 -1.111 -0.065 1.00 84.38 118 ALA A CA 1
ATOM 976 C C . ALA A 1 118 ? 14.165 -2.452 0.104 1.00 84.38 118 ALA A C 1
ATOM 978 O O . ALA A 1 118 ? 13.536 -3.486 0.361 1.00 84.38 118 ALA A O 1
ATOM 979 N N . PRO A 1 119 ? 15.504 -2.465 -0.055 1.00 87.38 119 PRO A N 1
ATOM 980 C CA . PRO A 1 119 ? 16.390 -1.317 -0.273 1.00 87.38 119 PRO A CA 1
ATOM 981 C C . PRO A 1 119 ? 16.564 -0.917 -1.754 1.00 87.38 119 PRO A C 1
ATOM 983 O O . PRO A 1 119 ? 17.513 -0.203 -2.078 1.00 87.38 119 PRO A O 1
ATOM 986 N N . MET A 1 120 ? 15.713 -1.393 -2.669 1.00 88.31 120 MET A N 1
ATOM 987 C CA . MET A 1 120 ? 15.767 -0.982 -4.075 1.00 88.31 120 MET A CA 1
ATOM 988 C C . MET A 1 120 ? 15.425 0.508 -4.206 1.00 88.31 120 MET A C 1
ATOM 990 O O . MET A 1 120 ? 14.537 1.008 -3.517 1.00 88.31 120 MET A O 1
ATOM 994 N N . ARG A 1 121 ? 16.136 1.208 -5.086 1.00 89.44 121 ARG A N 1
ATOM 995 C CA . ARG A 1 121 ? 15.885 2.606 -5.457 1.00 89.44 121 ARG A CA 1
ATOM 996 C C . ARG A 1 121 ? 15.506 2.663 -6.930 1.00 89.44 121 ARG A C 1
ATOM 998 O O . ARG A 1 121 ? 15.815 1.728 -7.669 1.00 89.44 121 ARG A O 1
ATOM 1005 N N . PHE A 1 122 ? 14.855 3.740 -7.351 1.00 91.44 122 PHE A N 1
ATOM 1006 C CA . PHE A 1 122 ? 14.556 3.973 -8.756 1.00 91.44 122 PHE A CA 1
ATOM 1007 C C . PHE A 1 122 ? 14.650 5.450 -9.122 1.00 91.44 122 PHE A C 1
ATOM 1009 O O . PHE A 1 122 ? 14.638 6.309 -8.243 1.00 91.44 122 PHE A O 1
ATOM 1016 N N . ILE A 1 123 ? 14.755 5.701 -10.423 1.00 92.06 123 ILE A N 1
ATOM 1017 C CA . ILE A 1 123 ? 14.619 7.012 -11.053 1.00 92.06 123 ILE A CA 1
ATOM 1018 C C . ILE A 1 123 ? 13.617 6.888 -12.207 1.00 92.06 123 ILE A C 1
ATOM 1020 O O . ILE A 1 123 ? 13.622 5.864 -12.902 1.00 92.06 123 ILE A O 1
ATOM 1024 N N . THR A 1 124 ? 12.745 7.888 -12.341 1.00 89.31 124 THR A N 1
ATOM 1025 C CA . THR A 1 124 ? 11.800 8.067 -13.455 1.00 89.31 124 THR A CA 1
ATOM 1026 C C . THR A 1 124 ? 12.254 9.192 -14.369 1.00 89.31 124 THR A C 1
ATOM 1028 O O . THR A 1 124 ? 12.967 10.096 -13.872 1.00 89.31 124 THR A O 1
#

pLDDT: mean 86.35, std 10.01, range [47.75, 97.12]

Secondary structure (DSSP, 8-state):
-HHHHTTEEEEE-SEEETTEEE-TT-EEE---GGG---GGG-HHHHHHHHTT-HHHH--S--B-TTS-BPPSP-SS-TTS-SS--GGGGGGGS-EEEEESS-SS---EEE-TTEEE-TTEEEE-